Protein AF-A0A6M0FBW1-F1 (afdb_monomer)

Sequence (143 aa):
MNSTTILNESFIKVRGKRFHYLWLRDNCLNPKSRNPDTFRRIYDYTENPQPKPLYVELNEEELIIDWDEKPSHRSIYPISWLMKYAYDPDPKQICNEPKLVLWDRCWFDKHPIERHDIHSCPQLVWMDELCALGFTLLSNISI

pLDDT: mean 85.19, std 13.94, range [35.03, 97.44]

Nearest PDB structures (foldseek):
  6npb-assembly1_A  TM=6.842E-01  e=4.683E-08  Leisingera caerulea
  5ufe-assembly1_B  TM=6.312E-01  e=3.268E+00  Saccharolobus solfataricus
  6hw2-assembly1_A  TM=3.806E-01  e=2.558E+00  Rattus norvegicus
  7n6g-assembly1_6N  TM=3.414E-01  e=2.558E+00  Chlamydomonas reinhardtii
  7qep-assembly1_S4  TM=4.628E-01  e=4.718E+00  Encephalitozoon cuniculi GB-M1

Structure (mmCIF, N/CA/C/O backbone):
data_AF-A0A6M0FBW1-F1
#
_entry.id   AF-A0A6M0FBW1-F1
#
loop_
_atom_site.group_PDB
_atom_site.id
_atom_site.type_symbol
_atom_site.label_atom_id
_atom_site.label_alt_id
_atom_site.label_comp_id
_atom_site.label_asym_id
_atom_site.label_entity_id
_atom_site.label_seq_id
_atom_site.pdbx_PDB_ins_code
_atom_site.Cartn_x
_atom_site.Cartn_y
_atom_site.Cartn_z
_atom_site.occupancy
_atom_site.B_iso_or_equiv
_atom_site.auth_seq_id
_atom_site.auth_comp_id
_atom_site.auth_asym_id
_atom_site.auth_atom_id
_atom_site.pdbx_PDB_model_num
ATOM 1 N N . MET A 1 1 ? -28.789 6.220 10.554 1.00 35.03 1 MET A N 1
ATOM 2 C CA . MET A 1 1 ? -29.299 5.016 11.247 1.00 35.03 1 MET A CA 1
ATOM 3 C C . MET A 1 1 ? -28.090 4.222 11.703 1.00 35.03 1 MET A C 1
ATOM 5 O O . MET A 1 1 ? -27.408 3.641 10.868 1.00 35.03 1 MET A O 1
ATOM 9 N N . ASN A 1 2 ? -27.772 4.294 12.995 1.00 39.41 2 ASN A N 1
ATOM 10 C CA . ASN A 1 2 ? -26.553 3.719 13.562 1.00 39.41 2 ASN A CA 1
ATOM 11 C C . ASN A 1 2 ? -26.720 2.203 13.658 1.00 39.41 2 ASN A C 1
ATOM 13 O O . ASN A 1 2 ? -27.448 1.707 14.514 1.00 39.41 2 ASN A O 1
ATOM 17 N N . SER A 1 3 ? -26.092 1.477 12.734 1.00 41.53 3 SER A N 1
ATOM 18 C CA . SER A 1 3 ? -26.100 0.016 12.738 1.00 41.53 3 SER A CA 1
ATOM 19 C C . SER A 1 3 ? -24.955 -0.480 13.612 1.00 41.53 3 SER A C 1
ATOM 21 O O . SER A 1 3 ? -23.838 -0.678 13.139 1.00 41.53 3 SER A O 1
ATOM 23 N N . THR A 1 4 ? -25.229 -0.661 14.904 1.00 45.62 4 THR A N 1
ATOM 24 C CA . THR A 1 4 ? -24.353 -1.404 15.817 1.00 45.62 4 THR A CA 1
ATOM 25 C C . THR A 1 4 ? -24.318 -2.856 15.342 1.00 45.62 4 THR A C 1
ATOM 27 O O . THR A 1 4 ? -25.238 -3.632 15.593 1.00 45.62 4 THR A O 1
ATOM 30 N N . THR A 1 5 ? -23.297 -3.199 14.559 1.00 49.12 5 THR A N 1
ATOM 31 C CA . THR A 1 5 ? -23.153 -4.535 13.973 1.00 49.12 5 THR A CA 1
ATOM 32 C C . THR A 1 5 ? -22.514 -5.466 15.002 1.00 49.12 5 THR A C 1
ATOM 34 O O . THR A 1 5 ? -21.568 -5.106 15.696 1.00 49.12 5 THR A O 1
ATOM 37 N N . ILE A 1 6 ? -23.101 -6.650 15.124 1.00 49.66 6 ILE A N 1
ATOM 38 C CA . ILE A 1 6 ? -22.865 -7.673 16.143 1.00 49.66 6 ILE A CA 1
ATOM 39 C C . ILE A 1 6 ? -21.391 -8.134 16.168 1.00 49.66 6 ILE A C 1
ATOM 41 O O . ILE A 1 6 ? -20.823 -8.497 15.142 1.00 49.66 6 ILE A O 1
ATOM 45 N N . LEU A 1 7 ? -20.817 -8.183 17.375 1.00 57.28 7 LEU A N 1
ATOM 46 C CA . LEU A 1 7 ? -19.430 -8.514 17.769 1.00 57.28 7 LEU A CA 1
ATOM 47 C C . LEU A 1 7 ? -18.908 -9.934 17.419 1.00 57.28 7 LEU A C 1
ATOM 49 O O . LEU A 1 7 ? -17.856 -10.324 17.917 1.00 57.28 7 LEU A O 1
ATOM 53 N N . ASN A 1 8 ? -19.609 -10.725 16.596 1.00 56.53 8 ASN A N 1
ATOM 54 C CA . ASN A 1 8 ? -19.278 -12.146 16.369 1.00 56.53 8 ASN A CA 1
ATOM 55 C C . ASN A 1 8 ? -18.571 -12.454 15.040 1.00 56.53 8 ASN A C 1
ATOM 57 O O . ASN A 1 8 ? -18.215 -13.607 14.799 1.00 56.53 8 ASN A O 1
ATOM 61 N N . GLU A 1 9 ? -18.352 -11.466 14.177 1.00 73.12 9 GLU A N 1
ATOM 62 C CA . GLU A 1 9 ? -17.564 -11.659 12.956 1.00 73.12 9 GLU A CA 1
ATOM 63 C C . GLU A 1 9 ? -16.106 -11.245 13.202 1.00 73.12 9 GLU A C 1
ATOM 65 O O . GLU A 1 9 ? -15.832 -10.295 13.924 1.00 73.12 9 GLU A O 1
ATOM 70 N N . SER A 1 10 ? -15.137 -11.944 12.604 1.00 89.69 10 SER A N 1
ATOM 71 C CA . SER A 1 10 ? -13.712 -11.564 12.655 1.00 89.69 10 SER A CA 1
ATOM 72 C C . SER A 1 10 ? -13.359 -10.434 11.676 1.00 89.69 10 SER A C 1
ATOM 74 O O . SER A 1 10 ? -12.187 -10.073 11.528 1.00 89.69 10 SER A O 1
ATOM 76 N N . PHE A 1 11 ? -14.363 -9.879 10.995 1.00 92.62 11 PHE A N 1
ATOM 77 C CA . PHE A 1 11 ? -14.251 -8.834 9.989 1.00 92.62 11 PHE A CA 1
ATOM 78 C C . PHE A 1 11 ? -15.460 -7.897 10.020 1.00 92.62 11 PHE A C 1
ATOM 80 O O . PHE A 1 11 ? -16.506 -8.217 10.575 1.00 92.62 11 PHE A O 1
ATOM 87 N N . ILE A 1 12 ? -15.316 -6.761 9.346 1.00 93.56 12 ILE A N 1
ATOM 88 C CA . ILE A 1 12 ? -16.404 -5.856 8.980 1.00 93.56 12 ILE A CA 1
ATOM 89 C C . ILE A 1 12 ? -16.536 -5.809 7.455 1.00 93.56 12 ILE A C 1
ATOM 91 O O . ILE A 1 12 ? -15.544 -5.935 6.732 1.00 93.56 12 ILE A O 1
ATOM 95 N N . LYS A 1 13 ? -17.755 -5.630 6.939 1.00 93.69 13 LYS A N 1
ATOM 96 C CA . LYS A 1 13 ? -17.980 -5.349 5.516 1.00 93.69 13 LYS A CA 1
ATOM 97 C C . LYS A 1 13 ? -18.087 -3.848 5.276 1.00 93.69 13 LYS A C 1
ATOM 99 O O . LYS A 1 13 ? -18.943 -3.188 5.852 1.00 93.69 13 LYS A O 1
ATOM 104 N N . VAL A 1 14 ? -17.276 -3.334 4.357 1.00 93.69 14 VAL A N 1
ATOM 105 C CA . VAL A 1 14 ? -17.315 -1.940 3.903 1.00 93.69 14 VAL A CA 1
ATOM 106 C C . VAL A 1 14 ? -17.493 -1.937 2.391 1.00 93.69 14 VAL A C 1
ATOM 108 O O . VAL A 1 14 ? -16.698 -2.533 1.668 1.00 93.69 14 VAL A O 1
ATOM 111 N N . ARG A 1 15 ? -18.579 -1.317 1.905 1.00 92.12 15 ARG A N 1
ATOM 112 C CA . ARG A 1 15 ? -18.951 -1.274 0.473 1.00 92.12 15 ARG A CA 1
ATOM 113 C C . ARG A 1 15 ? -18.884 -2.650 -0.221 1.00 92.12 15 ARG A C 1
ATOM 115 O O . ARG A 1 15 ? -18.402 -2.778 -1.342 1.00 92.12 15 ARG A O 1
ATOM 122 N N . GLY A 1 16 ? -19.351 -3.690 0.473 1.00 90.25 16 GLY A N 1
ATOM 123 C CA . GLY A 1 16 ? -19.393 -5.065 -0.036 1.00 90.25 16 GLY A CA 1
ATOM 124 C C . GLY A 1 16 ? -18.079 -5.851 0.058 1.00 90.25 16 GLY A C 1
ATOM 125 O O . GLY A 1 16 ? -18.070 -7.018 -0.317 1.00 90.25 16 GLY A O 1
ATOM 126 N N . LYS A 1 17 ? -16.998 -5.259 0.583 1.00 91.81 17 LYS A N 1
ATOM 127 C CA . LYS A 1 17 ? -15.689 -5.908 0.761 1.00 91.81 17 LYS A CA 1
ATOM 128 C C . LYS A 1 17 ? -15.422 -6.220 2.230 1.00 91.81 17 LYS A C 1
ATOM 130 O O . LYS A 1 17 ? -15.752 -5.402 3.089 1.00 91.81 17 LYS A O 1
ATOM 135 N N . ARG A 1 18 ? -14.837 -7.379 2.536 1.00 93.88 18 ARG A N 1
ATOM 136 C CA . ARG A 1 18 ? -14.477 -7.771 3.909 1.00 93.88 18 ARG A CA 1
ATOM 137 C C . ARG A 1 18 ? -13.134 -7.181 4.336 1.00 93.88 18 ARG A C 1
ATOM 139 O O . ARG A 1 18 ? -12.157 -7.240 3.596 1.00 93.88 18 ARG A O 1
ATOM 146 N N . PHE A 1 19 ? -13.088 -6.703 5.576 1.00 94.06 19 PHE A N 1
ATOM 147 C CA . PHE A 1 19 ? -11.887 -6.244 6.265 1.00 94.06 19 PHE A CA 1
ATOM 148 C C . PHE A 1 19 ? -11.809 -6.892 7.651 1.00 94.06 19 PHE A C 1
ATOM 150 O O . PHE A 1 19 ? -12.523 -6.506 8.573 1.00 94.06 19 PHE A O 1
ATOM 157 N N . HIS A 1 20 ? -10.958 -7.904 7.796 1.00 94.12 20 HIS A N 1
ATOM 158 C CA . HIS A 1 20 ? -10.649 -8.554 9.066 1.00 94.12 20 HIS A CA 1
ATOM 159 C C . HIS A 1 20 ? -10.081 -7.565 10.080 1.00 94.12 20 HIS A C 1
ATOM 161 O O . HIS A 1 20 ? -9.205 -6.760 9.757 1.00 94.12 20 HIS A O 1
ATOM 167 N N . TYR A 1 21 ? -10.534 -7.680 11.325 1.00 93.50 21 TYR A N 1
ATOM 168 C CA . TYR A 1 21 ? -10.094 -6.822 12.420 1.00 93.50 21 TYR A CA 1
ATOM 169 C C . TYR A 1 21 ? -8.590 -6.933 12.682 1.00 93.50 21 TYR A C 1
ATOM 171 O O . TYR A 1 21 ? -7.938 -5.919 12.916 1.00 93.50 21 TYR A O 1
ATOM 179 N N . LEU A 1 22 ? -8.019 -8.133 12.526 1.00 91.81 22 LEU A N 1
ATOM 180 C CA . LEU A 1 22 ? -6.570 -8.340 12.582 1.00 91.81 22 LEU A CA 1
ATOM 181 C C . LEU A 1 22 ? -5.828 -7.484 11.545 1.00 91.81 22 LEU A C 1
ATOM 183 O O . LEU A 1 22 ? -4.882 -6.778 11.884 1.00 91.81 22 LEU A O 1
ATOM 187 N N . TRP A 1 23 ? -6.297 -7.497 10.295 1.00 92.19 23 TRP A N 1
ATOM 188 C CA . TRP A 1 23 ?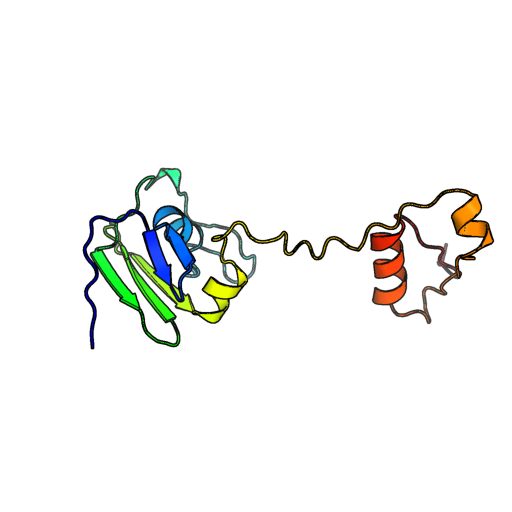 -5.694 -6.713 9.218 1.00 92.19 23 TRP A CA 1
ATOM 189 C C . TRP A 1 23 ? -5.838 -5.210 9.460 1.00 92.19 23 TRP A C 1
ATOM 191 O O . TRP A 1 23 ? -4.880 -4.462 9.267 1.00 92.19 23 TRP A O 1
ATOM 201 N N . LEU A 1 24 ? -7.018 -4.769 9.910 1.00 94.19 24 LEU A N 1
ATOM 202 C CA . LEU A 1 24 ? -7.267 -3.367 10.239 1.00 94.19 24 LEU A CA 1
ATOM 203 C C . LEU A 1 24 ? -6.304 -2.907 11.334 1.00 94.19 24 LEU A C 1
ATOM 205 O O . LEU A 1 24 ? -5.592 -1.921 11.140 1.00 94.19 24 LEU A O 1
ATOM 209 N N . ARG A 1 25 ? -6.212 -3.639 12.449 1.00 92.19 25 ARG A N 1
ATOM 210 C CA . ARG A 1 25 ? -5.363 -3.258 13.581 1.00 92.19 25 ARG A CA 1
ATOM 211 C C . ARG A 1 25 ? -3.875 -3.214 13.232 1.00 92.19 25 ARG A C 1
ATOM 213 O O . ARG A 1 25 ? -3.188 -2.298 13.691 1.00 92.19 25 ARG A O 1
ATOM 220 N N . ASP A 1 26 ? -3.394 -4.154 12.419 1.00 90.00 26 ASP A N 1
ATOM 221 C CA . ASP A 1 26 ? -2.010 -4.172 11.921 1.00 90.00 26 ASP A CA 1
ATOM 222 C C . ASP A 1 26 ? -1.728 -3.001 10.959 1.00 90.00 26 ASP A C 1
ATOM 224 O O . ASP A 1 26 ? -0.647 -2.410 10.963 1.00 90.00 26 ASP A O 1
ATOM 228 N N . ASN A 1 27 ? -2.739 -2.577 10.195 1.00 91.50 27 ASN A N 1
ATOM 229 C CA . ASN A 1 27 ? -2.650 -1.453 9.262 1.00 91.50 27 ASN A CA 1
ATOM 230 C C . ASN A 1 27 ? -3.198 -0.133 9.821 1.00 91.50 27 ASN A C 1
ATOM 232 O O . ASN A 1 27 ? -3.548 0.767 9.057 1.00 91.50 27 ASN A O 1
ATOM 236 N N . CYS A 1 28 ? -3.258 0.012 11.147 1.00 92.31 28 CYS A N 1
ATOM 237 C CA . CYS A 1 28 ? -3.703 1.245 11.785 1.00 92.31 28 CYS A CA 1
ATOM 238 C C . CYS A 1 28 ? -2.876 2.457 11.310 1.00 92.31 28 CYS A C 1
ATOM 240 O O . CYS A 1 28 ? -1.643 2.431 11.316 1.00 92.31 28 CYS A O 1
ATOM 242 N N . LEU A 1 29 ? -3.576 3.532 10.929 1.00 89.94 29 LEU A N 1
ATOM 243 C CA . LEU A 1 29 ? -2.989 4.782 10.429 1.00 89.94 29 LEU A CA 1
ATOM 244 C C . LEU A 1 29 ? -2.613 5.771 11.543 1.00 89.94 29 LEU A C 1
ATOM 246 O O . LEU A 1 29 ? -2.074 6.840 11.269 1.00 89.94 29 LEU A O 1
ATOM 250 N N . ASN A 1 30 ? -2.904 5.437 12.802 1.00 87.88 30 ASN A N 1
ATOM 251 C CA . ASN A 1 30 ? -2.587 6.285 13.945 1.00 87.88 30 ASN A CA 1
ATOM 252 C C . ASN A 1 30 ? -1.056 6.464 14.073 1.00 87.88 30 ASN A C 1
ATOM 254 O O . ASN A 1 30 ? -0.342 5.458 14.013 1.00 87.88 30 ASN A O 1
ATOM 258 N N . PRO A 1 31 ? -0.544 7.682 14.344 1.00 85.00 31 PRO A N 1
ATOM 259 C CA . PRO A 1 31 ? 0.885 7.930 14.564 1.00 85.00 31 PRO A CA 1
ATOM 260 C C . PRO A 1 31 ? 1.535 7.061 15.650 1.00 85.00 31 PRO A C 1
ATOM 262 O O . PRO A 1 31 ? 2.738 6.821 15.613 1.00 85.00 31 PRO A O 1
ATOM 265 N N . LYS A 1 32 ? 0.750 6.561 16.618 1.00 83.25 32 LYS A N 1
ATOM 266 C CA . LYS A 1 32 ? 1.222 5.607 17.638 1.00 83.25 32 LYS A CA 1
ATOM 267 C C . LYS A 1 32 ? 1.510 4.211 17.074 1.00 83.25 32 LYS A C 1
ATOM 269 O O . LYS A 1 32 ? 2.322 3.489 17.638 1.00 83.25 32 LYS A O 1
ATOM 274 N N . SER A 1 33 ? 0.842 3.831 15.987 1.00 80.69 33 SER A N 1
ATOM 275 C CA . SER A 1 33 ? 0.994 2.523 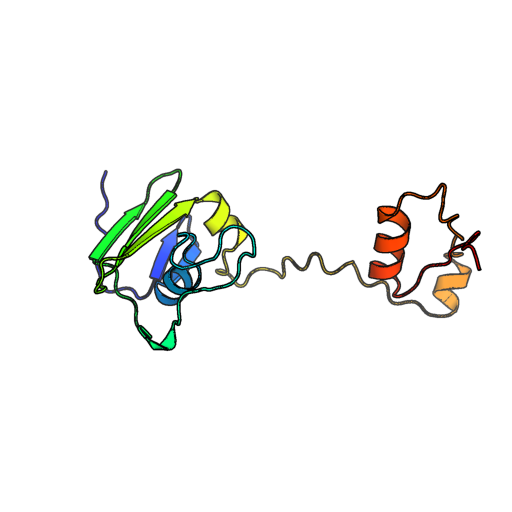15.339 1.00 80.69 33 SER A CA 1
ATOM 276 C C . SER A 1 33 ? 1.902 2.577 14.115 1.00 80.69 33 SER A C 1
ATOM 278 O O . SER A 1 33 ? 2.545 1.575 13.791 1.00 80.69 33 SER A O 1
ATOM 280 N N . ARG A 1 34 ? 1.987 3.730 13.445 1.00 84.44 34 ARG A N 1
ATOM 281 C CA . ARG A 1 34 ? 2.787 3.926 12.238 1.00 84.44 34 ARG A CA 1
ATOM 282 C C . ARG A 1 34 ? 3.462 5.292 12.263 1.00 84.44 34 ARG A C 1
ATOM 284 O O . ARG A 1 34 ? 2.799 6.305 12.443 1.00 84.44 34 ARG A O 1
ATOM 291 N N . ASN A 1 35 ? 4.774 5.319 12.058 1.00 82.88 35 ASN A N 1
ATOM 292 C CA . ASN A 1 35 ? 5.521 6.568 11.983 1.00 82.88 35 ASN A CA 1
ATOM 293 C C . ASN A 1 35 ? 5.031 7.390 10.769 1.00 82.88 35 ASN A C 1
ATOM 295 O O . ASN A 1 35 ? 5.020 6.847 9.662 1.00 82.88 35 ASN A O 1
ATOM 299 N N . PRO A 1 36 ? 4.631 8.660 10.947 1.00 80.75 36 PRO A N 1
ATOM 300 C CA . PRO A 1 36 ? 4.022 9.450 9.877 1.00 80.75 36 PRO A CA 1
ATOM 301 C C . PRO A 1 36 ? 5.005 9.818 8.756 1.00 80.75 36 PRO A C 1
ATOM 303 O O . PRO A 1 36 ? 4.585 9.941 7.610 1.00 80.75 36 PRO A O 1
ATOM 306 N N . ASP A 1 37 ? 6.299 9.940 9.065 1.00 81.75 37 ASP A N 1
ATOM 307 C CA . ASP A 1 37 ? 7.317 10.396 8.110 1.00 81.75 37 ASP A CA 1
ATOM 308 C C . ASP A 1 37 ? 7.897 9.240 7.287 1.00 81.75 37 ASP A C 1
ATOM 310 O O . ASP A 1 37 ? 8.210 9.374 6.107 1.00 81.75 37 ASP A O 1
ATOM 314 N N . THR A 1 38 ? 8.052 8.076 7.918 1.00 83.88 38 THR A N 1
ATOM 315 C CA . THR A 1 38 ? 8.721 6.905 7.329 1.00 83.88 38 THR A CA 1
ATOM 316 C C . THR A 1 38 ? 7.763 5.774 6.977 1.00 83.88 38 THR A C 1
ATOM 318 O O . THR A 1 38 ? 8.186 4.775 6.399 1.00 83.88 38 THR A O 1
ATOM 321 N N . PHE A 1 39 ? 6.491 5.882 7.376 1.00 77.19 39 PHE A N 1
ATOM 322 C CA . PHE A 1 39 ? 5.462 4.841 7.269 1.00 77.19 39 PHE A CA 1
ATOM 323 C C . PHE A 1 39 ? 5.836 3.491 7.899 1.00 77.19 39 PHE A C 1
ATOM 325 O O . PHE A 1 39 ? 5.151 2.489 7.676 1.00 77.19 39 PHE A O 1
ATOM 332 N N . ARG A 1 40 ? 6.892 3.449 8.723 1.00 81.50 40 ARG A N 1
ATOM 333 C CA . ARG A 1 40 ? 7.304 2.243 9.442 1.00 81.50 40 ARG A CA 1
ATOM 334 C C . ARG A 1 40 ? 6.294 1.897 10.525 1.00 81.50 40 ARG A C 1
ATOM 336 O O . ARG A 1 40 ? 5.813 2.775 11.243 1.00 81.50 40 ARG A O 1
ATOM 343 N N . ARG A 1 41 ? 6.008 0.603 10.666 1.00 81.00 41 ARG A N 1
ATOM 344 C CA . ARG A 1 41 ? 5.191 0.086 11.765 1.00 81.00 41 ARG A CA 1
ATOM 345 C C . ARG A 1 41 ? 5.953 0.266 13.081 1.00 81.00 41 ARG A C 1
ATOM 347 O O . ARG A 1 41 ? 7.114 -0.117 13.173 1.00 81.00 41 ARG A O 1
ATOM 354 N N . ILE A 1 42 ? 5.293 0.871 14.062 1.00 81.81 42 ILE A N 1
ATOM 355 C CA . ILE A 1 42 ? 5.790 1.028 15.438 1.00 81.81 42 ILE A CA 1
ATOM 356 C C . ILE A 1 42 ? 5.180 -0.056 16.335 1.00 81.81 42 ILE A C 1
ATOM 358 O O . ILE A 1 42 ? 5.834 -0.555 17.240 1.00 81.81 42 ILE A O 1
ATOM 362 N N . TYR A 1 43 ? 3.932 -0.435 16.058 1.00 75.88 43 TYR A N 1
ATOM 363 C CA . TYR A 1 43 ? 3.195 -1.445 16.808 1.00 75.88 43 TYR A CA 1
ATOM 364 C C . TYR A 1 43 ? 3.681 -2.876 16.512 1.00 75.88 43 TYR A C 1
ATOM 366 O O . TYR A 1 43 ? 3.878 -3.234 15.346 1.00 75.88 43 TYR A O 1
ATOM 374 N N . ASP A 1 44 ? 3.823 -3.708 17.546 1.00 73.88 44 ASP A N 1
ATOM 375 C CA . ASP A 1 44 ? 4.084 -5.142 17.405 1.00 73.88 44 ASP A CA 1
ATOM 376 C C . ASP A 1 44 ? 2.780 -5.946 17.550 1.00 73.88 44 ASP A C 1
ATOM 378 O O . ASP A 1 44 ? 2.148 -5.990 18.601 1.00 73.88 44 ASP A O 1
ATOM 382 N N . TYR A 1 45 ? 2.370 -6.598 16.464 1.00 69.50 45 TYR A N 1
ATOM 383 C CA . TYR A 1 45 ? 1.160 -7.421 16.392 1.00 69.50 45 TYR A CA 1
ATOM 384 C C . TYR A 1 45 ? 1.226 -8.686 17.256 1.00 69.50 45 TYR A C 1
ATOM 386 O O . TYR A 1 45 ? 0.183 -9.263 17.564 1.00 69.50 45 TYR A O 1
ATOM 394 N N . THR A 1 46 ? 2.424 -9.126 17.653 1.00 72.62 46 THR A N 1
ATOM 395 C CA . THR A 1 46 ? 2.577 -10.284 18.543 1.00 72.62 46 THR A CA 1
ATOM 396 C C . THR A 1 46 ? 2.011 -10.014 19.938 1.00 72.62 46 THR A C 1
ATOM 398 O O . THR A 1 46 ? 1.613 -10.952 20.626 1.00 72.62 46 THR A O 1
ATOM 401 N N . GLU A 1 47 ? 1.879 -8.741 20.323 1.00 71.56 47 GLU A N 1
ATOM 402 C CA . GLU A 1 47 ? 1.284 -8.326 21.594 1.00 71.56 47 GLU A CA 1
ATOM 403 C C . GLU A 1 47 ? -0.249 -8.474 21.616 1.00 71.56 47 GLU A C 1
ATOM 405 O O . GLU A 1 47 ? -0.831 -8.609 22.692 1.00 71.56 47 GLU A O 1
ATOM 410 N N . ASN A 1 48 ? -0.923 -8.481 20.455 1.00 74.44 48 ASN A N 1
ATOM 411 C CA . ASN A 1 48 ? -2.370 -8.709 20.359 1.00 74.44 48 ASN A CA 1
ATOM 412 C C . ASN A 1 48 ? -2.741 -9.508 19.093 1.00 74.44 48 ASN A C 1
ATOM 414 O O . ASN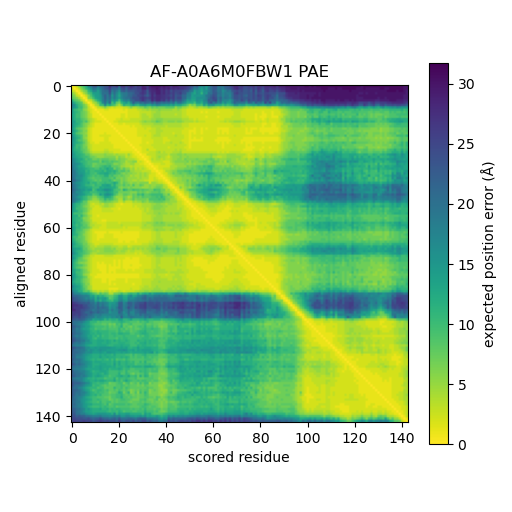 A 1 48 ? -3.176 -8.936 18.089 1.00 74.44 48 ASN A O 1
ATOM 418 N N . PRO A 1 49 ? -2.618 -10.845 19.120 1.00 77.62 49 PRO A N 1
ATOM 419 C CA . PRO A 1 49 ? -2.858 -11.685 17.946 1.00 77.62 49 PRO A CA 1
ATOM 420 C C . PRO A 1 49 ? -4.341 -11.788 17.552 1.00 77.62 49 PRO A C 1
ATOM 422 O O . PRO A 1 49 ? -4.660 -12.304 16.481 1.00 77.62 49 PRO A O 1
ATOM 425 N N . GLN A 1 50 ? -5.260 -11.334 18.409 1.00 84.69 50 GLN A N 1
ATOM 426 C CA . GLN A 1 50 ? -6.702 -11.360 18.160 1.00 84.69 50 GLN A CA 1
ATOM 427 C C . GLN A 1 50 ? -7.343 -10.043 18.609 1.00 84.69 50 GLN A C 1
ATOM 429 O O . GLN A 1 50 ? -8.034 -10.012 19.630 1.00 84.69 50 GLN A O 1
ATOM 434 N N . PRO A 1 51 ? -7.122 -8.945 17.868 1.00 89.06 51 PRO A N 1
ATOM 435 C CA . PRO A 1 51 ? -7.656 -7.651 18.250 1.00 89.06 51 PRO A CA 1
ATOM 436 C C . PRO A 1 51 ? -9.181 -7.658 18.175 1.00 89.06 51 PRO A C 1
ATOM 438 O O . PRO A 1 51 ? -9.774 -8.059 17.169 1.00 89.06 51 PRO A O 1
ATOM 441 N N . LYS A 1 52 ? -9.812 -7.214 19.264 1.00 90.12 52 LYS A N 1
ATOM 442 C CA . LYS A 1 52 ? -11.267 -7.186 19.414 1.00 90.12 52 LYS A CA 1
ATOM 443 C C . LYS A 1 52 ? -11.756 -5.741 19.385 1.00 90.12 52 LYS A C 1
ATOM 445 O O . LYS A 1 52 ? -11.241 -4.928 20.153 1.00 90.12 52 LYS A O 1
ATOM 450 N N . PRO A 1 53 ? -12.722 -5.392 18.527 1.00 93.31 53 PRO A N 1
ATOM 451 C CA . PRO A 1 53 ? -13.340 -4.077 18.584 1.00 93.31 53 PRO A CA 1
ATOM 452 C C . PRO A 1 53 ? -14.258 -3.985 19.815 1.00 93.31 53 PRO A C 1
ATOM 454 O O . PRO A 1 53 ? -15.047 -4.890 20.063 1.00 93.31 53 PRO A O 1
ATOM 457 N N . LEU A 1 54 ? -14.182 -2.890 20.571 1.00 93.06 54 LEU A N 1
ATOM 458 C CA . LEU A 1 54 ? -15.187 -2.503 21.571 1.00 93.06 54 LEU A CA 1
ATOM 459 C C . LEU A 1 54 ? -16.328 -1.715 20.933 1.00 93.06 54 LEU A C 1
ATOM 461 O O . LEU A 1 54 ? -17.488 -1.876 21.306 1.00 93.06 54 LEU A O 1
ATOM 465 N N . TYR A 1 55 ? -15.988 -0.850 19.981 1.00 93.56 55 TYR A N 1
ATOM 466 C CA . TYR A 1 55 ? -16.932 0.001 19.273 1.00 93.56 55 TYR A CA 1
ATOM 467 C C . TYR A 1 55 ? -16.518 0.124 17.813 1.00 93.56 55 TYR A C 1
ATOM 469 O O . TYR A 1 55 ? -15.331 0.197 17.494 1.00 93.56 55 TYR A O 1
ATOM 477 N N . VAL A 1 56 ? -17.517 0.131 16.935 1.00 94.75 56 VAL A N 1
ATOM 478 C CA . VAL A 1 56 ? -17.350 0.246 15.490 1.00 94.75 56 VAL A CA 1
ATOM 479 C C . VAL A 1 56 ? -18.375 1.240 14.975 1.00 94.75 56 VAL A C 1
ATOM 481 O O . VAL A 1 56 ? -19.577 1.059 15.176 1.00 94.75 56 VAL A O 1
ATOM 484 N N . GLU A 1 57 ? -17.896 2.250 14.265 1.00 96.00 57 GLU A N 1
ATOM 485 C CA . GLU A 1 57 ? -18.726 3.219 13.565 1.00 96.00 57 GLU A CA 1
ATOM 486 C C . GLU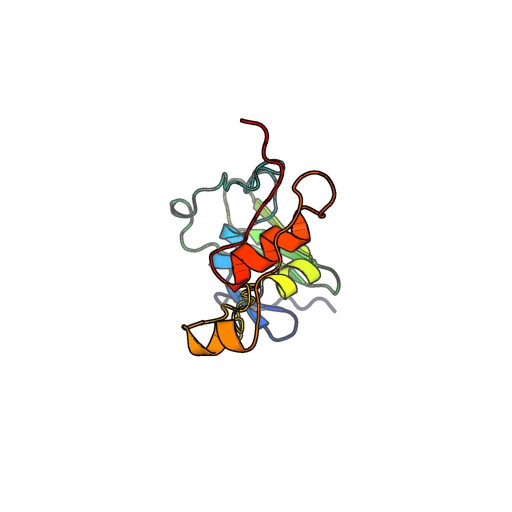 A 1 57 ? -18.295 3.294 12.109 1.00 96.00 57 GLU A C 1
ATOM 488 O O . GLU A 1 57 ? -17.126 3.497 11.796 1.00 96.00 57 GLU A O 1
ATOM 493 N N . LEU A 1 58 ? -19.258 3.105 11.215 1.00 95.56 58 LEU A N 1
ATOM 494 C CA . LEU A 1 58 ? -19.051 3.175 9.781 1.00 95.56 58 LEU A CA 1
ATOM 495 C C . LEU A 1 58 ? -19.998 4.227 9.212 1.00 95.56 58 LEU A C 1
ATOM 497 O O . LEU A 1 58 ? -21.217 4.087 9.330 1.00 95.56 58 LEU A O 1
ATOM 501 N N . ASN A 1 59 ? -19.433 5.248 8.577 1.00 94.25 59 ASN A N 1
ATOM 502 C CA . ASN A 1 59 ? -20.173 6.261 7.834 1.00 94.25 59 ASN A CA 1
ATOM 503 C C . ASN A 1 59 ? -19.701 6.297 6.364 1.00 94.25 59 ASN A C 1
ATOM 505 O O . ASN A 1 59 ? -19.004 5.393 5.895 1.00 94.25 59 ASN A O 1
ATOM 509 N N . GLU A 1 60 ? -20.146 7.290 5.591 1.00 93.50 60 GLU A N 1
ATOM 510 C CA . GLU A 1 60 ? -19.825 7.375 4.158 1.00 93.50 60 GLU A CA 1
ATOM 511 C C . GLU A 1 60 ? -18.355 7.724 3.870 1.00 93.50 60 GLU A C 1
ATOM 513 O O . GLU A 1 60 ? -17.842 7.366 2.799 1.00 93.50 60 GLU A O 1
ATOM 518 N N . GLU A 1 61 ? -17.690 8.387 4.819 1.00 96.19 61 GLU A N 1
ATOM 519 C CA . GLU A 1 61 ? -16.346 8.955 4.698 1.00 96.19 61 GLU A CA 1
ATOM 520 C C . GLU A 1 61 ? -15.281 8.101 5.385 1.00 96.19 61 GLU A C 1
ATOM 522 O O . GLU A 1 61 ? -14.173 7.963 4.855 1.00 96.19 61 GLU A O 1
ATOM 527 N N . GLU A 1 62 ? -15.613 7.472 6.514 1.00 97.44 62 GLU A N 1
ATOM 528 C CA . GLU A 1 62 ? -14.658 6.741 7.343 1.00 97.44 62 GLU A CA 1
ATOM 529 C C . GLU A 1 62 ? -15.242 5.557 8.134 1.00 97.44 62 GLU A C 1
ATOM 531 O O . GLU A 1 62 ? -16.446 5.422 8.364 1.00 97.44 62 GLU A O 1
ATOM 536 N N . LEU A 1 63 ? -14.322 4.684 8.549 1.00 97.44 63 LEU A N 1
ATOM 537 C CA . LEU A 1 63 ? -14.504 3.622 9.531 1.00 97.44 63 LEU A CA 1
ATOM 538 C C . LEU A 1 63 ? -13.708 3.977 10.792 1.00 97.44 63 LEU A C 1
ATOM 540 O O . LEU A 1 63 ? -12.486 4.127 10.729 1.00 97.44 63 LEU A O 1
ATOM 544 N N . ILE A 1 64 ? -14.385 4.039 11.933 1.00 97.31 64 ILE A N 1
ATOM 545 C CA . ILE A 1 64 ? -13.798 4.268 13.253 1.00 97.31 64 ILE A CA 1
ATOM 546 C C . ILE A 1 64 ? -13.932 2.985 14.073 1.00 97.31 64 ILE A C 1
ATOM 548 O O . ILE A 1 64 ? -15.006 2.385 14.134 1.00 97.31 64 ILE A O 1
ATOM 552 N N . ILE A 1 65 ? -12.840 2.571 14.716 1.00 95.69 65 ILE A N 1
ATOM 553 C CA . ILE A 1 65 ? -12.816 1.422 15.625 1.00 95.69 65 ILE A CA 1
ATOM 554 C C . ILE A 1 65 ? -12.118 1.815 16.923 1.00 95.69 65 ILE A C 1
ATOM 556 O O . ILE A 1 65 ? -10.963 2.250 16.899 1.00 95.69 65 ILE A O 1
ATOM 560 N N . ASP A 1 66 ? -12.799 1.606 18.047 1.00 94.75 66 ASP A N 1
ATOM 561 C CA . ASP A 1 66 ? -12.171 1.572 19.367 1.00 94.75 66 ASP A CA 1
ATOM 562 C C . ASP A 1 66 ? -11.885 0.119 19.739 1.00 94.75 66 ASP A C 1
ATOM 564 O O . ASP A 1 66 ? -12.768 -0.734 19.644 1.00 94.75 66 ASP A O 1
ATOM 568 N N . TRP A 1 67 ? -10.652 -0.171 20.146 1.00 92.56 67 TRP A N 1
ATOM 569 C CA . TRP A 1 67 ? -10.175 -1.527 20.418 1.00 92.56 67 TRP A CA 1
ATOM 570 C C . TRP A 1 67 ? -10.214 -1.864 21.907 1.00 92.56 67 TRP A C 1
ATOM 572 O O . TRP A 1 67 ? -9.956 -1.001 22.750 1.00 92.56 67 TRP A O 1
ATOM 582 N N . ASP A 1 68 ? -10.468 -3.137 22.219 1.00 91.62 68 ASP A N 1
ATOM 583 C CA . ASP A 1 68 ? -10.386 -3.705 23.571 1.00 91.62 68 ASP A CA 1
ATOM 584 C C . ASP A 1 68 ? -8.924 -3.914 23.973 1.00 91.62 68 ASP A C 1
ATOM 586 O O . ASP A 1 68 ? -8.415 -5.030 24.067 1.00 91.62 68 ASP A O 1
ATOM 590 N N . GLU A 1 69 ? -8.206 -2.804 24.112 1.00 87.75 69 GLU A N 1
ATOM 591 C CA . GLU A 1 69 ? -6.778 -2.773 24.390 1.00 87.75 69 GLU A CA 1
ATOM 592 C C . GLU A 1 69 ? -6.484 -1.892 25.600 1.00 87.75 69 GLU A C 1
ATOM 594 O O . GLU A 1 69 ? -7.181 -0.916 25.897 1.00 87.75 69 GLU A O 1
ATOM 599 N N . LYS A 1 70 ? -5.412 -2.242 26.312 1.00 85.44 70 LYS A N 1
ATOM 600 C CA . LYS A 1 70 ? -4.853 -1.436 27.396 1.00 85.44 70 LYS A CA 1
ATOM 601 C C . LYS A 1 70 ? -3.394 -1.124 27.053 1.00 85.44 70 LYS A C 1
ATOM 603 O O . LYS A 1 70 ? -2.595 -2.056 27.024 1.00 85.44 70 LYS A O 1
ATOM 608 N N . PRO A 1 71 ? -3.031 0.151 26.824 1.00 86.62 71 PRO A N 1
ATOM 609 C CA . PRO A 1 71 ? -3.889 1.342 26.858 1.00 86.62 71 PRO A CA 1
ATOM 610 C C . PRO A 1 71 ? -4.923 1.372 25.719 1.00 86.62 71 PRO A C 1
ATOM 612 O O . PRO A 1 71 ? -4.724 0.748 24.680 1.00 86.62 71 PRO A O 1
ATOM 615 N N . SER A 1 72 ? -6.002 2.140 25.909 1.00 87.75 72 SER A N 1
ATOM 616 C CA . SER A 1 72 ? -7.072 2.286 24.914 1.00 87.75 72 SER A CA 1
ATOM 617 C C . SER A 1 72 ? -6.523 2.748 23.564 1.00 87.75 72 SER A C 1
ATOM 619 O O . SER A 1 72 ? -5.758 3.722 23.505 1.00 87.75 72 SER A O 1
ATOM 621 N N . HIS A 1 73 ? -6.963 2.107 22.483 1.00 91.44 73 HIS A N 1
ATOM 622 C CA . HIS A 1 73 ? -6.534 2.427 21.127 1.00 91.44 73 HIS A CA 1
ATOM 623 C C . HIS A 1 73 ? -7.734 2.732 20.229 1.00 91.44 73 HIS A C 1
ATOM 625 O O . HIS A 1 73 ? -8.721 2.002 20.240 1.00 91.44 73 HIS A O 1
ATOM 631 N N . ARG A 1 74 ? -7.612 3.788 19.418 1.00 94.19 74 ARG A N 1
ATOM 632 C CA . ARG A 1 74 ? -8.587 4.172 18.392 1.00 94.19 74 ARG A CA 1
ATOM 633 C C . ARG A 1 74 ? -7.912 4.192 17.029 1.00 94.19 74 ARG A C 1
ATOM 635 O O . ARG A 1 74 ? -6.862 4.825 16.862 1.00 94.19 74 ARG A O 1
ATOM 642 N N . SER A 1 75 ? -8.551 3.550 16.061 1.00 95.31 75 SER A N 1
ATOM 643 C CA . SER A 1 75 ? -8.162 3.572 14.656 1.00 95.31 75 SER A CA 1
ATOM 644 C C . SER A 1 75 ? -9.240 4.247 13.819 1.00 95.31 75 SER A C 1
ATOM 646 O O . SER A 1 75 ? -10.428 4.027 14.042 1.00 95.31 75 SER A O 1
ATOM 648 N N . ILE A 1 76 ? -8.815 5.064 12.857 1.00 96.62 76 ILE A N 1
ATOM 649 C CA . ILE A 1 76 ? -9.690 5.775 11.923 1.00 96.62 76 ILE A CA 1
ATOM 650 C C . ILE A 1 76 ? -9.159 5.508 10.518 1.00 96.62 76 ILE A C 1
ATOM 652 O O . ILE A 1 76 ? -7.965 5.689 10.262 1.00 96.62 76 ILE A O 1
ATOM 656 N N . TYR A 1 77 ? -10.033 5.053 9.626 1.00 96.69 77 TYR A N 1
ATOM 657 C CA . TYR A 1 77 ? -9.690 4.710 8.251 1.00 96.69 77 TYR A CA 1
ATOM 658 C C . TYR A 1 77 ? -10.616 5.449 7.287 1.00 96.69 77 TYR A C 1
ATOM 660 O O . TYR A 1 77 ? -11.813 5.158 7.267 1.00 96.69 77 TYR A O 1
ATOM 668 N N . PRO A 1 78 ? -10.086 6.331 6.424 1.00 97.19 78 PRO A N 1
ATOM 669 C CA . PRO A 1 78 ? -10.861 6.870 5.318 1.00 97.19 78 PRO A CA 1
ATOM 670 C C . PRO A 1 78 ? -11.359 5.739 4.413 1.00 97.19 78 PRO A C 1
ATOM 672 O O . PRO A 1 78 ? -10.598 4.831 4.061 1.00 97.19 78 PRO A O 1
ATOM 675 N N . ILE A 1 79 ? -12.612 5.807 3.965 1.00 96.25 79 ILE A N 1
ATOM 676 C CA . ILE A 1 79 ? -13.185 4.803 3.060 1.00 96.25 79 ILE A CA 1
ATOM 677 C C . ILE A 1 79 ? -12.394 4.752 1.748 1.00 96.25 79 ILE A C 1
ATOM 679 O O . ILE A 1 79 ? -12.185 3.674 1.198 1.00 96.25 79 ILE A O 1
ATOM 683 N N . SER A 1 80 ? -11.883 5.889 1.265 1.00 95.19 80 SER A N 1
ATOM 684 C CA . SER A 1 80 ? -11.002 5.947 0.089 1.00 95.19 80 SER A CA 1
ATOM 685 C C . SER A 1 80 ? -9.733 5.104 0.262 1.00 95.19 80 SER A C 1
ATOM 687 O O . SER A 1 80 ? -9.329 4.400 -0.664 1.00 95.19 80 SER A O 1
ATOM 689 N N . TRP A 1 81 ? -9.140 5.119 1.458 1.00 94.19 81 TRP A N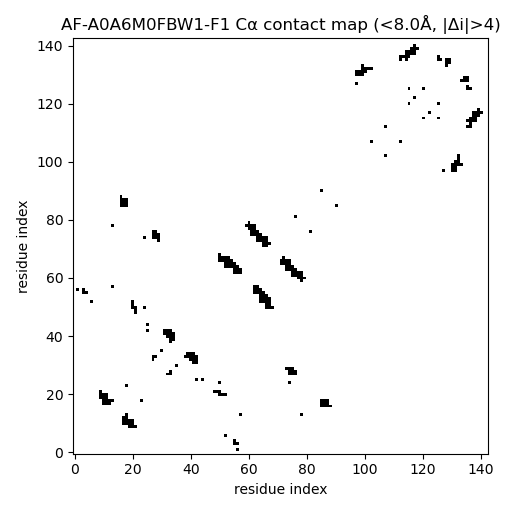 1
ATOM 690 C CA . TRP A 1 81 ? -7.979 4.303 1.800 1.00 94.19 81 TRP A CA 1
ATOM 691 C C . TRP A 1 81 ? -8.358 2.820 1.868 1.00 94.19 81 TRP A C 1
ATOM 693 O O . TRP A 1 81 ? -7.714 2.000 1.217 1.00 94.19 81 TRP A O 1
ATOM 703 N N . LEU A 1 82 ? -9.452 2.478 2.561 1.00 94.75 82 LEU A N 1
ATOM 704 C CA . LEU A 1 82 ? -9.938 1.095 2.631 1.00 94.75 82 LEU A CA 1
ATOM 705 C C . LEU A 1 82 ? -10.187 0.518 1.239 1.00 94.75 82 LEU A C 1
ATOM 707 O O . LEU A 1 82 ? -9.753 -0.591 0.952 1.00 94.75 82 LEU A O 1
ATOM 711 N N . MET A 1 83 ? -10.821 1.280 0.347 1.00 92.38 83 MET A N 1
ATOM 712 C CA . MET A 1 83 ? -11.095 0.835 -1.019 1.00 92.38 83 MET A CA 1
ATOM 713 C C . MET A 1 83 ? -9.828 0.697 -1.870 1.00 92.38 83 MET A C 1
ATOM 715 O O . MET A 1 83 ? -9.759 -0.223 -2.682 1.00 92.38 83 MET A O 1
ATOM 719 N N . LYS A 1 84 ? -8.825 1.565 -1.676 1.00 90.50 84 LYS A N 1
ATOM 720 C C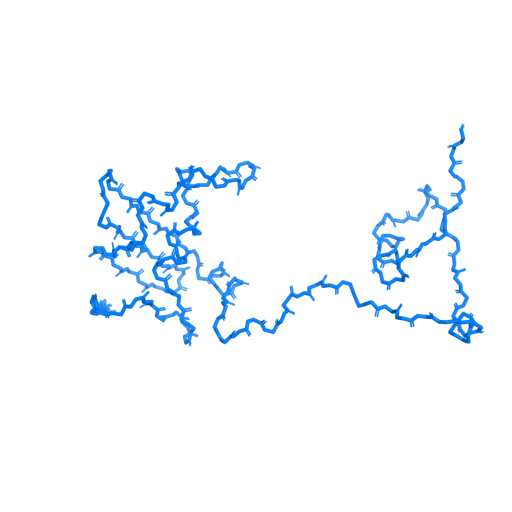A . LYS A 1 84 ? -7.528 1.481 -2.366 1.00 90.50 84 LYS A CA 1
ATOM 721 C C . LYS A 1 84 ? -6.739 0.226 -1.977 1.00 90.50 84 LYS A C 1
ATOM 723 O O . LYS A 1 84 ? -6.061 -0.339 -2.828 1.00 90.50 84 LYS A O 1
ATOM 728 N N . TYR A 1 85 ? -6.830 -0.197 -0.716 1.00 90.19 85 TYR A N 1
ATOM 729 C CA . TYR A 1 85 ? -6.069 -1.326 -0.162 1.00 90.19 85 TYR A CA 1
ATOM 730 C C . TYR A 1 85 ? -6.930 -2.564 0.125 1.00 90.19 85 TYR A C 1
ATOM 732 O O . TYR A 1 85 ? -6.511 -3.460 0.859 1.00 90.19 85 TYR A O 1
ATOM 740 N N . ALA A 1 86 ? -8.140 -2.628 -0.430 1.00 90.88 86 ALA A N 1
ATOM 741 C CA . ALA A 1 86 ? -9.038 -3.741 -0.180 1.00 90.88 86 ALA A CA 1
ATOM 742 C C . ALA A 1 86 ? -8.521 -5.029 -0.828 1.00 90.88 86 ALA A C 1
ATOM 744 O O . ALA A 1 86 ? -8.231 -5.050 -2.023 1.00 90.88 86 ALA A O 1
ATOM 745 N N . TYR A 1 87 ? -8.495 -6.114 -0.057 1.00 88.94 87 TYR A N 1
ATOM 746 C CA . TYR A 1 87 ? -8.042 -7.427 -0.524 1.00 88.94 87 TYR A CA 1
ATOM 747 C C . TYR A 1 87 ? -9.186 -8.403 -0.845 1.00 88.94 87 TYR A C 1
ATOM 749 O O . TYR A 1 87 ? -8.931 -9.560 -1.155 1.00 88.94 87 TYR A O 1
ATOM 757 N N . ASP A 1 88 ? -10.447 -7.979 -0.719 1.00 87.44 88 ASP A N 1
ATOM 758 C CA . ASP A 1 88 ? -11.622 -8.824 -0.958 1.00 87.44 88 ASP A CA 1
ATOM 759 C C . ASP A 1 88 ? -12.518 -8.248 -2.080 1.00 87.44 88 ASP A C 1
ATOM 761 O O . ASP A 1 88 ? -12.951 -7.090 -1.987 1.00 87.44 88 ASP A O 1
ATOM 765 N N . PRO A 1 89 ? -12.822 -8.998 -3.158 1.00 75.38 89 PRO A N 1
ATOM 766 C CA . PRO A 1 89 ? -12.147 -10.238 -3.555 1.00 75.38 89 PRO A CA 1
ATOM 767 C C . PRO A 1 89 ? -10.652 -9.988 -3.776 1.00 75.38 89 PRO A C 1
ATOM 769 O O . PRO A 1 89 ? -10.271 -8.824 -3.937 1.00 75.38 89 PRO A O 1
ATOM 772 N N . ASP A 1 90 ? -9.864 -11.073 -3.775 1.00 66.00 90 ASP A N 1
ATOM 773 C CA . ASP A 1 90 ? -8.405 -11.067 -3.966 1.00 66.00 90 ASP A CA 1
ATOM 774 C C . ASP A 1 90 ? -8.046 -9.957 -4.955 1.00 66.00 90 ASP A C 1
ATOM 776 O O . ASP A 1 90 ? -8.640 -9.931 -6.049 1.00 66.00 90 ASP A O 1
ATOM 780 N N . PRO A 1 91 ? -7.236 -8.955 -4.556 1.00 62.03 91 PRO A N 1
ATOM 781 C CA . PRO A 1 91 ? -7.034 -7.810 -5.408 1.00 62.03 91 PRO A CA 1
ATOM 782 C C . PRO A 1 91 ? -6.469 -8.388 -6.695 1.00 62.03 91 PRO A C 1
ATOM 784 O O . PRO A 1 91 ? -5.401 -8.996 -6.670 1.00 62.03 91 PRO A O 1
ATOM 787 N N . LYS A 1 92 ? -7.207 -8.250 -7.814 1.00 56.19 92 LYS A N 1
ATOM 788 C CA . LYS A 1 92 ? -6.612 -8.397 -9.145 1.00 56.19 92 LYS A CA 1
ATOM 789 C C . LYS A 1 92 ? -5.367 -7.564 -9.036 1.00 56.19 92 LYS A C 1
ATOM 791 O O . LYS A 1 92 ? -5.543 -6.361 -8.847 1.00 56.19 92 LYS A O 1
ATOM 796 N N . GLN A 1 93 ? -4.209 -8.222 -8.989 1.00 54.19 93 GLN A N 1
ATOM 797 C CA . GLN A 1 93 ? -2.932 -7.617 -8.673 1.00 54.19 93 GLN A CA 1
ATOM 798 C C . GLN A 1 93 ? -2.964 -6.199 -9.231 1.00 54.19 93 GLN A C 1
ATOM 800 O O . GLN A 1 93 ? -2.872 -6.016 -10.444 1.00 54.19 93 GLN A O 1
ATOM 805 N N . ILE A 1 94 ? -3.133 -5.180 -8.372 1.00 50.88 94 ILE A N 1
ATOM 806 C CA . ILE A 1 94 ? -2.767 -3.810 -8.750 1.00 50.88 94 ILE A CA 1
ATOM 807 C C . ILE A 1 94 ? -1.246 -3.782 -8.641 1.00 50.88 94 ILE A C 1
ATOM 809 O O . ILE A 1 94 ? -0.624 -2.979 -7.957 1.00 50.88 94 ILE A O 1
ATOM 813 N N . CYS A 1 95 ? -0.641 -4.757 -9.296 1.00 49.22 95 CYS A N 1
ATOM 814 C CA . CYS A 1 95 ? 0.648 -4.652 -9.849 1.00 49.22 95 CYS A CA 1
ATOM 815 C C . CYS A 1 95 ? 0.438 -3.605 -10.939 1.00 49.22 95 CYS A C 1
ATOM 817 O O . CYS A 1 95 ? 0.137 -3.910 -12.088 1.00 49.22 95 CYS A O 1
ATOM 819 N N . ASN A 1 96 ? 0.729 -2.360 -10.578 1.00 53.59 96 ASN A N 1
ATOM 820 C CA . ASN A 1 96 ? 1.532 -1.526 -11.461 1.00 53.59 96 ASN A CA 1
ATOM 821 C C . ASN A 1 96 ? 2.917 -2.187 -11.650 1.00 53.59 96 ASN A C 1
ATOM 823 O O . ASN A 1 96 ? 3.933 -1.501 -11.610 1.00 53.59 96 ASN A O 1
ATOM 827 N N . GLU A 1 97 ? 2.984 -3.521 -11.771 1.00 57.41 97 GLU A N 1
ATOM 828 C CA . GLU A 1 97 ? 4.140 -4.153 -12.347 1.00 57.41 97 GLU A CA 1
ATOM 829 C C . GLU A 1 97 ? 4.208 -3.518 -13.725 1.00 57.41 97 GLU A C 1
ATOM 831 O O . GLU A 1 97 ? 3.196 -3.500 -14.448 1.00 57.41 97 GLU A O 1
ATOM 836 N N . PRO A 1 98 ? 5.344 -2.894 -14.052 1.00 59.47 98 PRO A N 1
ATOM 837 C CA . PRO A 1 98 ? 5.544 -2.449 -15.410 1.00 59.47 98 PRO A CA 1
ATOM 838 C C . PRO A 1 98 ? 5.203 -3.630 -16.309 1.00 59.47 98 PRO A C 1
ATOM 840 O O . PRO A 1 98 ? 5.544 -4.770 -15.986 1.00 59.47 98 PRO A O 1
ATOM 843 N N . LYS A 1 99 ? 4.442 -3.377 -17.380 1.00 72.44 99 LYS A N 1
ATOM 844 C CA . LYS A 1 99 ? 4.112 -4.424 -18.347 1.00 72.44 99 LYS A CA 1
ATOM 845 C C . LYS A 1 99 ? 5.435 -4.990 -18.838 1.00 72.44 99 LYS A C 1
ATOM 847 O O . LYS A 1 99 ? 6.083 -4.365 -19.671 1.00 72.44 99 LYS A O 1
ATOM 852 N N . LEU A 1 100 ? 5.837 -6.127 -18.283 1.00 85.44 100 LEU A N 1
ATOM 853 C CA . LEU A 1 100 ? 7.084 -6.762 -18.641 1.00 85.44 100 LEU A CA 1
ATOM 854 C C . LEU A 1 100 ? 6.954 -7.174 -20.101 1.00 85.44 100 LEU A C 1
ATOM 856 O O . LEU A 1 100 ? 6.109 -7.997 -20.462 1.00 85.44 100 LEU A O 1
ATOM 860 N N . VAL A 1 101 ? 7.764 -6.560 -20.948 1.00 90.81 101 VAL A N 1
ATOM 861 C CA . VAL A 1 101 ? 7.836 -6.888 -22.360 1.00 90.81 101 VAL A CA 1
ATOM 862 C C . VAL A 1 101 ? 8.938 -7.921 -22.502 1.00 90.81 101 VAL A C 1
ATOM 864 O O . VAL A 1 101 ? 10.119 -7.612 -22.380 1.00 90.81 101 VAL A O 1
ATOM 867 N N . LEU A 1 102 ? 8.544 -9.169 -22.750 1.00 92.25 102 LEU A N 1
ATOM 868 C CA . LEU A 1 102 ? 9.490 -10.203 -23.150 1.00 92.25 102 LEU A CA 1
ATOM 869 C C . LEU A 1 102 ? 9.923 -9.934 -24.592 1.00 92.25 102 LEU A C 1
ATOM 871 O O . LEU A 1 102 ? 9.081 -9.769 -25.478 1.00 92.25 102 LEU A O 1
ATOM 875 N N . TRP A 1 103 ? 11.229 -9.908 -24.822 1.00 94.12 103 TRP A N 1
ATOM 876 C CA . TRP A 1 103 ? 11.821 -9.658 -26.128 1.00 94.12 103 TRP A CA 1
ATOM 877 C C . TRP A 1 103 ? 12.857 -10.724 -26.462 1.00 94.12 103 TRP A C 1
ATOM 879 O O . TRP A 1 103 ? 13.522 -11.299 -25.602 1.00 94.12 103 TRP A O 1
ATOM 889 N N . ASP A 1 104 ? 12.984 -10.974 -27.755 1.00 93.62 104 ASP A N 1
ATOM 890 C CA . ASP A 1 104 ? 14.024 -11.786 -28.355 1.00 93.62 104 ASP A CA 1
ATOM 891 C C . ASP A 1 104 ? 14.650 -11.001 -29.516 1.00 93.62 104 ASP A C 1
ATOM 893 O O . ASP A 1 104 ? 14.405 -9.803 -29.701 1.00 93.62 104 ASP A O 1
ATOM 897 N N . ARG A 1 105 ? 15.462 -11.669 -30.335 1.00 92.88 105 ARG A N 1
ATOM 898 C CA . ARG A 1 105 ? 16.082 -11.009 -31.482 1.00 92.88 105 ARG A CA 1
ATOM 899 C C . ARG A 1 105 ? 15.058 -10.490 -32.503 1.00 92.88 105 ARG A C 1
ATOM 901 O O . ARG A 1 105 ? 15.227 -9.381 -33.002 1.00 92.88 105 ARG A O 1
ATOM 908 N N . CYS A 1 106 ? 14.003 -11.255 -32.783 1.00 94.44 106 CYS A N 1
ATOM 909 C CA . CYS A 1 106 ? 12.984 -10.890 -33.769 1.00 94.44 106 CYS A CA 1
ATOM 910 C C . CYS A 1 106 ? 12.153 -9.687 -33.311 1.00 94.44 106 CYS A C 1
ATOM 912 O O . CYS A 1 106 ? 11.642 -8.926 -34.137 1.00 94.44 106 CYS A O 1
ATOM 914 N N . TRP A 1 107 ? 11.997 -9.518 -31.997 1.00 94.12 107 TRP A N 1
ATOM 915 C CA . TRP A 1 107 ? 11.333 -8.359 -31.418 1.00 94.12 107 TRP A CA 1
ATOM 916 C C . TRP A 1 107 ? 12.100 -7.064 -31.720 1.00 94.12 107 TRP A C 1
ATOM 918 O O . TRP A 1 107 ? 11.479 -6.103 -32.180 1.00 94.12 107 TRP A O 1
ATOM 928 N N . PHE A 1 108 ? 13.431 -7.059 -31.566 1.00 90.50 108 PHE A N 1
ATOM 929 C CA . PHE A 1 108 ? 14.275 -5.890 -31.863 1.00 90.50 108 PHE A CA 1
ATOM 930 C C . PHE A 1 108 ? 14.311 -5.511 -33.336 1.00 90.50 108 PHE A C 1
ATOM 932 O O . PHE A 1 108 ? 14.371 -4.327 -33.656 1.00 90.50 108 PHE A O 1
ATOM 939 N N . ASP A 1 109 ? 14.232 -6.491 -34.237 1.00 91.94 109 ASP A N 1
ATOM 940 C CA . ASP A 1 109 ? 14.182 -6.204 -35.672 1.00 91.94 109 ASP A CA 1
ATOM 941 C C . ASP A 1 109 ? 12.917 -5.393 -36.043 1.00 91.94 109 ASP A C 1
ATOM 943 O O . ASP A 1 109 ? 12.900 -4.687 -37.049 1.00 91.94 109 ASP A O 1
ATOM 947 N N . LYS A 1 110 ? 11.865 -5.458 -35.212 1.00 93.31 110 LYS A N 1
ATOM 948 C CA . LYS A 1 110 ? 10.612 -4.698 -35.370 1.00 93.31 110 LYS A CA 1
ATOM 949 C C . LYS A 1 110 ? 10.525 -3.457 -34.475 1.00 93.31 110 LYS A C 1
ATOM 951 O O . LYS A 1 110 ? 9.742 -2.562 -34.778 1.00 93.31 110 LYS A O 1
ATOM 956 N N . HIS A 1 111 ? 11.301 -3.412 -33.394 1.00 90.94 111 HIS A N 1
ATOM 957 C CA . HIS A 1 111 ? 11.272 -2.359 -32.377 1.00 90.94 111 HIS A CA 1
ATOM 958 C C . HIS A 1 111 ? 12.707 -1.904 -32.072 1.00 90.94 111 HIS A C 1
ATOM 960 O O . HIS A 1 111 ? 13.314 -2.363 -31.099 1.00 90.94 111 HIS A O 1
ATOM 966 N N . PRO A 1 112 ? 13.288 -1.040 -32.922 1.00 88.00 112 PRO A N 1
ATOM 967 C CA . PRO A 1 112 ? 14.608 -0.488 -32.660 1.00 88.00 112 PRO A CA 1
ATOM 968 C C . PRO A 1 112 ? 14.578 0.357 -31.382 1.00 88.00 112 PRO A C 1
ATOM 970 O O . PRO A 1 112 ? 13.680 1.174 -31.194 1.00 88.00 112 PRO A O 1
ATOM 973 N N . ILE A 1 113 ? 15.571 0.157 -30.515 1.00 89.12 113 ILE A N 1
ATOM 974 C CA . ILE A 1 113 ? 15.682 0.871 -29.239 1.00 89.12 113 ILE A CA 1
ATOM 975 C C . ILE A 1 113 ? 16.300 2.247 -29.461 1.00 89.12 113 ILE A C 1
ATOM 977 O O . ILE A 1 113 ? 17.373 2.368 -30.061 1.00 89.12 113 ILE A O 1
ATOM 981 N N . GLU A 1 114 ? 15.625 3.275 -28.960 1.00 89.69 114 GLU A N 1
ATOM 982 C CA . GLU A 1 114 ? 16.125 4.644 -28.960 1.00 89.69 114 GLU A CA 1
ATOM 983 C C . GLU A 1 114 ? 17.197 4.824 -27.878 1.00 89.69 114 GLU A C 1
ATOM 985 O O . GLU A 1 114 ? 17.159 4.200 -26.818 1.00 89.69 114 GLU A O 1
ATOM 990 N N . ARG A 1 115 ? 18.187 5.677 -28.150 1.00 94.00 115 ARG A N 1
ATOM 991 C CA . ARG A 1 115 ? 19.159 6.092 -27.140 1.00 94.00 115 ARG A CA 1
ATOM 992 C C . ARG A 1 115 ? 18.751 7.451 -26.588 1.00 94.00 115 ARG A C 1
ATOM 994 O O . ARG A 1 115 ? 18.651 8.410 -27.346 1.00 94.00 115 ARG A O 1
ATOM 1001 N N . HIS A 1 116 ? 18.598 7.531 -25.273 1.00 94.31 116 HIS A N 1
ATOM 1002 C CA . HIS A 1 116 ? 18.175 8.738 -24.573 1.00 94.31 116 HIS A CA 1
ATOM 1003 C C . HIS A 1 116 ? 19.378 9.533 -24.072 1.00 94.31 116 HIS A C 1
ATOM 1005 O O . HIS A 1 116 ? 20.273 9.004 -23.416 1.00 94.31 116 HIS A O 1
ATOM 1011 N N . ASP A 1 117 ? 19.408 10.829 -24.344 1.00 94.00 117 ASP A N 1
ATOM 1012 C CA . ASP A 1 117 ? 20.387 11.736 -23.750 1.00 94.00 117 ASP A CA 1
ATOM 1013 C C . ASP A 1 117 ? 20.011 12.050 -22.291 1.00 94.00 117 ASP A C 1
ATOM 1015 O O . ASP A 1 117 ? 18.887 12.465 -22.012 1.00 94.00 117 ASP A O 1
ATOM 1019 N N . ILE A 1 118 ? 20.947 11.853 -21.354 1.00 93.38 118 ILE A N 1
ATOM 1020 C CA . ILE A 1 118 ? 20.675 11.954 -19.908 1.00 93.38 118 ILE A CA 1
ATOM 1021 C C . ILE A 1 118 ? 20.308 13.371 -19.439 1.00 93.38 118 ILE A C 1
ATOM 1023 O O . ILE A 1 118 ? 19.702 13.534 -18.381 1.00 93.38 118 ILE A O 1
ATOM 1027 N N . HIS A 1 119 ? 20.676 14.402 -20.199 1.00 92.31 119 HIS A N 1
ATOM 1028 C CA . HIS A 1 119 ? 20.445 15.796 -19.831 1.00 92.31 119 HIS A CA 1
ATOM 1029 C C . HIS A 1 119 ? 19.132 16.343 -20.388 1.00 92.31 119 HIS A C 1
ATOM 1031 O O . HIS A 1 119 ? 18.555 17.259 -19.804 1.00 92.31 119 HIS A O 1
ATOM 1037 N N . SER A 1 120 ? 18.670 15.806 -21.516 1.00 94.00 120 SER A N 1
ATOM 1038 C CA . SER A 1 120 ? 17.482 16.292 -22.225 1.00 94.00 120 SER A CA 1
ATOM 1039 C C . SER A 1 120 ? 16.280 15.353 -22.132 1.00 94.00 120 SER A C 1
ATOM 1041 O O . SER A 1 120 ? 15.145 15.827 -22.186 1.00 94.00 120 SER A O 1
ATOM 1043 N N . CYS A 1 121 ? 16.491 14.046 -21.952 1.00 92.75 121 CYS A N 1
ATOM 1044 C CA . CYS A 1 121 ? 15.402 13.089 -21.803 1.00 92.75 121 CYS A CA 1
ATOM 1045 C C . CYS A 1 121 ? 14.842 13.114 -20.367 1.00 92.75 121 CYS A C 1
ATOM 1047 O O . CYS A 1 121 ? 15.605 12.956 -19.407 1.00 92.75 121 CYS A O 1
ATOM 1049 N N . PRO A 1 122 ? 13.517 13.281 -20.178 1.00 95.12 122 PRO A N 1
ATOM 1050 C CA . PRO A 1 122 ? 12.909 13.198 -18.857 1.00 95.12 122 PRO A CA 1
ATOM 1051 C C . PRO A 1 122 ? 13.178 11.843 -18.200 1.00 95.12 122 PRO A C 1
ATOM 1053 O O . PRO A 1 122 ? 12.963 10.796 -18.806 1.00 95.12 122 PRO A O 1
ATOM 1056 N N . GLN A 1 123 ? 13.564 11.863 -16.922 1.00 92.19 123 GLN A N 1
ATOM 1057 C CA . GLN A 1 123 ? 13.926 10.658 -16.170 1.00 92.19 123 GLN A CA 1
ATOM 1058 C C . GLN A 1 123 ? 12.876 9.539 -16.237 1.00 92.19 123 GLN A C 1
ATOM 1060 O O . GLN A 1 123 ? 13.221 8.368 -16.363 1.00 92.19 123 GLN A O 1
ATOM 1065 N N . LEU A 1 124 ? 11.593 9.900 -16.178 1.00 91.38 124 LEU A N 1
ATOM 1066 C CA . LEU A 1 124 ? 10.495 8.934 -16.209 1.00 91.38 124 LEU A CA 1
ATOM 1067 C C . LEU A 1 124 ? 10.468 8.104 -17.501 1.00 91.38 124 LEU A C 1
ATOM 1069 O O . LEU A 1 124 ? 10.118 6.936 -17.444 1.00 91.38 124 LEU A O 1
ATOM 1073 N N . VAL A 1 125 ? 10.890 8.663 -18.639 1.00 90.88 125 VAL A N 1
ATOM 1074 C CA . VAL A 1 125 ? 10.815 7.982 -19.942 1.00 90.88 125 VAL A CA 1
ATOM 1075 C C . VAL A 1 125 ? 11.754 6.778 -19.991 1.00 90.88 125 VAL A C 1
ATOM 1077 O O . VAL A 1 125 ? 11.317 5.660 -20.254 1.00 90.88 125 VAL A O 1
ATOM 1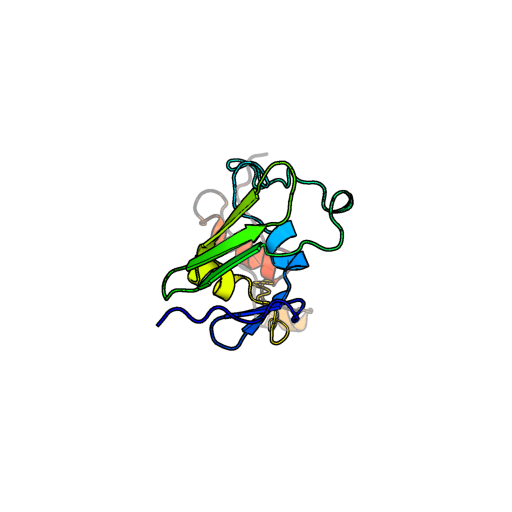080 N N . TRP A 1 126 ? 13.040 6.980 -19.694 1.00 91.38 126 TRP A N 1
ATOM 1081 C CA . TRP A 1 126 ? 14.009 5.884 -19.727 1.00 91.38 126 TRP A CA 1
ATOM 1082 C C . TRP A 1 126 ? 13.860 4.938 -18.526 1.00 91.38 126 TRP A C 1
ATOM 1084 O O . TRP A 1 126 ? 14.212 3.763 -18.627 1.00 91.38 126 TRP A O 1
ATOM 1094 N N . MET A 1 127 ? 13.306 5.404 -17.396 1.00 91.25 127 MET A N 1
ATOM 1095 C CA . MET A 1 127 ? 12.961 4.528 -16.268 1.00 91.25 127 MET A CA 1
ATOM 1096 C C . MET A 1 127 ? 11.774 3.616 -16.587 1.00 91.25 127 MET A C 1
ATOM 1098 O O . MET A 1 127 ? 11.814 2.444 -16.223 1.00 91.25 127 MET A O 1
ATOM 1102 N N . ASP A 1 128 ? 10.748 4.112 -17.280 1.00 90.00 128 ASP A N 1
ATOM 1103 C CA . ASP A 1 128 ? 9.622 3.288 -17.725 1.00 90.00 128 ASP A CA 1
ATOM 1104 C C . ASP A 1 128 ? 10.082 2.230 -18.739 1.00 90.00 128 ASP A C 1
ATOM 1106 O O . ASP A 1 128 ? 9.670 1.071 -18.654 1.00 90.00 128 ASP A O 1
ATOM 1110 N N . GLU A 1 129 ? 10.993 2.591 -19.649 1.00 91.19 129 GLU A N 1
ATOM 1111 C CA . GLU A 1 129 ? 11.615 1.651 -20.588 1.00 91.19 129 GLU A CA 1
ATOM 1112 C C . GLU A 1 129 ? 12.445 0.581 -19.861 1.00 91.19 129 GLU A C 1
ATOM 1114 O O . GLU A 1 129 ? 12.256 -0.612 -20.103 1.00 91.19 129 GLU A O 1
ATOM 1119 N N . LEU A 1 130 ? 13.293 0.985 -18.907 1.00 91.94 130 LEU A N 1
ATOM 1120 C CA . LEU A 1 130 ? 14.055 0.068 -18.054 1.00 91.94 130 LEU A CA 1
ATOM 1121 C C . LEU A 1 130 ? 13.134 -0.891 -17.290 1.00 91.94 130 LEU A C 1
ATOM 1123 O O . LEU A 1 130 ? 13.414 -2.083 -17.206 1.00 91.94 130 LEU A O 1
ATOM 1127 N N . CYS A 1 131 ? 12.030 -0.385 -16.748 1.00 90.75 131 CYS A N 1
ATOM 1128 C CA . CYS A 1 131 ? 11.038 -1.176 -16.034 1.00 90.75 131 CYS A CA 1
ATOM 1129 C C . CYS A 1 131 ? 10.307 -2.174 -16.952 1.00 90.75 131 CYS A C 1
ATOM 1131 O O . CYS A 1 131 ? 10.019 -3.292 -16.528 1.00 90.75 131 CYS A O 1
ATOM 1133 N N . ALA A 1 132 ? 10.008 -1.797 -18.199 1.00 90.75 132 ALA A N 1
ATOM 1134 C CA . ALA A 1 132 ? 9.282 -2.641 -19.147 1.00 90.75 132 ALA A CA 1
ATOM 1135 C C . ALA A 1 132 ? 10.177 -3.676 -19.848 1.00 90.75 132 ALA A C 1
ATOM 1137 O O . ALA A 1 132 ? 9.784 -4.834 -19.980 1.00 90.75 132 ALA A O 1
ATOM 1138 N N . LEU A 1 133 ? 11.366 -3.275 -20.304 1.00 92.75 133 LEU A N 1
ATOM 1139 C CA . LEU A 1 133 ? 12.289 -4.113 -21.078 1.00 92.75 133 LEU A CA 1
ATOM 1140 C C . LEU A 1 133 ? 13.389 -4.746 -20.217 1.00 92.75 133 LEU A C 1
ATOM 1142 O O . LEU A 1 133 ? 14.061 -5.670 -20.665 1.00 92.75 133 LEU A O 1
ATOM 1146 N N . GLY A 1 134 ? 13.629 -4.253 -19.005 1.00 92.50 134 GLY A N 1
ATOM 1147 C CA . GLY A 1 134 ? 14.778 -4.652 -18.187 1.00 92.50 134 GLY A CA 1
ATOM 1148 C C . GLY A 1 134 ? 16.093 -3.959 -18.572 1.00 92.50 134 GLY A C 1
ATOM 1149 O O . GLY A 1 134 ? 17.118 -4.231 -17.949 1.00 92.50 134 GLY A O 1
ATOM 1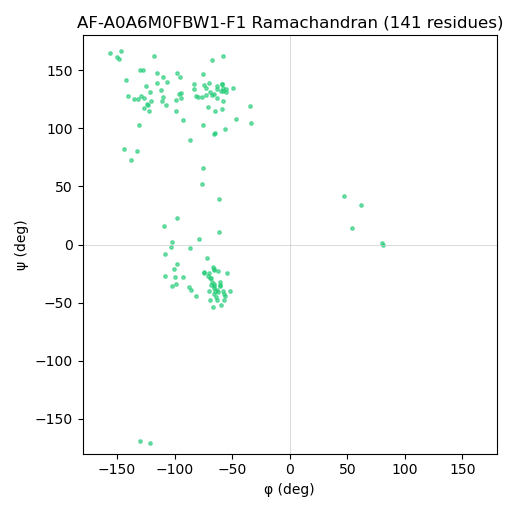150 N N . PHE A 1 135 ? 16.089 -3.060 -19.566 1.00 93.50 135 PHE A N 1
ATOM 1151 C CA . PHE A 1 135 ? 17.229 -2.210 -19.931 1.00 93.50 135 PHE A CA 1
ATOM 1152 C C . PHE A 1 135 ? 16.774 -0.926 -20.655 1.00 93.50 135 PHE A C 1
ATOM 1154 O O . PHE A 1 135 ? 15.648 -0.845 -21.133 1.00 93.50 135 PHE A O 1
ATOM 1161 N N . THR A 1 136 ? 17.670 0.060 -20.758 1.00 94.31 136 THR A N 1
ATOM 1162 C CA . THR A 1 136 ? 17.533 1.273 -21.589 1.00 94.31 136 THR A CA 1
ATOM 1163 C C . THR A 1 136 ? 18.926 1.707 -22.061 1.00 94.31 136 THR A C 1
ATOM 1165 O O . THR A 1 136 ? 19.935 1.304 -21.472 1.00 94.31 136 THR A O 1
ATOM 1168 N N . LEU A 1 137 ? 19.014 2.499 -23.129 1.00 94.81 137 LEU A N 1
ATOM 1169 C CA . LEU A 1 137 ? 20.280 3.021 -23.645 1.00 94.81 137 LEU A CA 1
ATOM 1170 C C . LEU A 1 137 ? 20.395 4.516 -23.347 1.00 94.81 137 LEU A C 1
ATOM 1172 O O . LEU A 1 137 ? 19.599 5.306 -23.842 1.00 94.81 137 LEU A O 1
ATOM 1176 N N . LEU A 1 138 ? 21.431 4.913 -22.604 1.00 94.88 138 LEU A N 1
ATOM 1177 C CA . LEU A 1 138 ? 21.704 6.314 -22.271 1.00 94.88 138 LEU A CA 1
ATOM 1178 C C . LEU A 1 138 ? 22.956 6.843 -22.995 1.00 94.88 138 LEU A C 1
ATOM 1180 O O . LEU A 1 138 ? 23.936 6.117 -23.176 1.00 94.88 138 LEU A O 1
ATOM 1184 N N . SER A 1 139 ? 22.939 8.116 -23.394 1.00 94.75 139 SER A N 1
ATOM 1185 C CA . SER A 1 139 ? 24.090 8.867 -23.926 1.00 94.75 139 SER A CA 1
ATOM 1186 C C . SER A 1 139 ? 24.457 10.067 -23.060 1.00 94.75 139 SER A C 1
ATOM 1188 O O . SER A 1 139 ? 23.645 10.556 -22.277 1.00 94.75 139 SER A O 1
ATOM 1190 N N . ASN A 1 140 ? 25.684 10.560 -23.271 1.00 92.81 140 ASN A N 1
ATOM 1191 C CA . ASN A 1 140 ? 26.234 11.762 -22.640 1.00 92.81 140 ASN A CA 1
ATOM 1192 C C . ASN A 1 140 ? 26.324 11.657 -21.111 1.00 92.81 140 ASN A C 1
ATOM 1194 O O . ASN A 1 140 ? 26.187 12.637 -20.392 1.00 92.81 140 ASN A O 1
ATOM 1198 N N . ILE A 1 141 ? 26.603 10.446 -20.621 1.00 88.31 141 ILE A N 1
ATOM 1199 C CA . ILE A 1 141 ? 26.988 10.218 -19.230 1.00 88.31 141 ILE A CA 1
ATOM 1200 C C . ILE A 1 141 ? 28.404 10.778 -19.050 1.00 88.31 141 ILE A C 1
ATOM 1202 O O . ILE A 1 141 ? 29.334 10.315 -19.713 1.00 88.31 141 ILE A O 1
ATOM 1206 N N . SER A 1 142 ? 28.566 11.771 -18.175 1.00 83.75 142 SER A N 1
ATOM 1207 C CA . SER A 1 142 ? 29.890 12.261 -17.777 1.00 83.75 142 SER A CA 1
ATOM 1208 C C . SER A 1 142 ? 30.705 11.128 -17.146 1.00 83.75 142 SER A C 1
ATOM 1210 O O . SER A 1 142 ? 30.193 10.413 -16.283 1.00 83.75 142 SER A O 1
ATOM 1212 N N . ILE A 1 143 ? 31.955 10.972 -17.591 1.00 67.69 143 ILE A N 1
ATOM 1213 C CA . ILE A 1 143 ? 32.926 9.982 -17.092 1.00 67.69 143 ILE A CA 1
ATOM 1214 C C . ILE A 1 143 ? 33.750 10.596 -15.963 1.00 67.69 143 ILE A C 1
ATOM 1216 O O . ILE A 1 143 ? 34.167 11.766 -16.129 1.00 67.69 143 ILE A O 1
#

Solvent-accessible surface area (backbone atoms 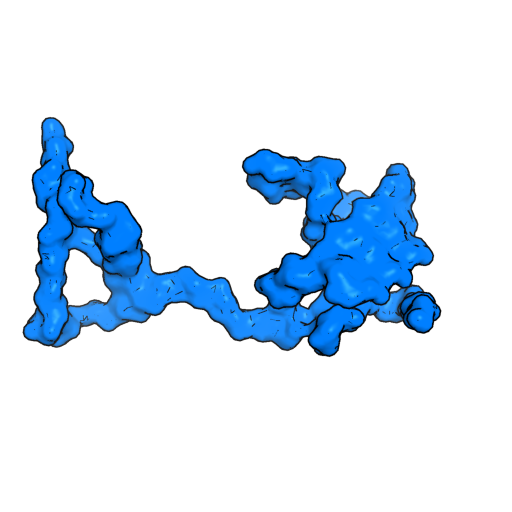only — not comparable to full-atom values): 8916 Å² total; per-residue (Å²): 132,88,73,78,72,74,90,83,57,72,47,49,74,57,96,89,23,63,45,39,39,54,58,49,65,74,63,31,68,37,67,82,34,17,38,83,90,76,67,44,73,65,58,65,57,85,81,52,82,74,55,44,73,73,42,68,48,77,62,94,61,33,40,39,36,34,39,74,45,90,75,78,45,72,34,63,42,46,40,71,57,51,65,74,68,44,55,44,71,71,52,74,72,82,59,83,58,53,70,68,50,88,76,56,75,74,50,42,78,76,50,76,81,72,71,39,42,68,88,77,47,61,70,66,59,54,50,51,39,25,55,21,61,74,50,69,47,77,37,86,74,87,128

Radius of gyration: 23.16 Å; Cα contacts (8 Å, |Δi|>4): 168; chains: 1; bounding box: 62×28×63 Å

Secondary structure (DSSP, 8-state):
------TT-SEEEETTEEEEHHHHHHT--STTTB-TTT--B-S-GGG-SS--EEEEEE-SSEEEEEES-SS-EEEEEEHHHHHHT--SS---------------HHHHHHSPPPEEETTTS-HHHHHHHHHHHS--EEE----

Foldseek 3Di:
DWPFDDQPDQWDDDPNFTDGPLNCVQQFPDCCQAPPPPRDGPDDCVVPVRWGFPGWTDDPFWIWTWTPDVVTDIGIGGSVRCVVPGCVVHPPPPPPQLQADDDDPVRCVVPPADEAEPVPDPPVVQVSVCSRDVHHHYPDDDD

Mean predicted aligned error: 9.27 Å